Protein AF-A0A7S3S1F3-F1 (afdb_monomer_lite)

Secondary structure (DSSP, 8-state):
-HHHHHHHHTTT-S-----STTTTS-S-PPEEEEEE------TTS---HHHHHHHHHHHHHEEEEEEEEEEEETTS-HHHHHHT-TTEEEEEEEEE-SSEEEEEEEEPP--------------------------------

pLDDT: mean 81.57, std 24.01, range [31.75, 98.81]

Structure (mmCIF, N/CA/C/O backbone):
data_AF-A0A7S3S1F3-F1
#
_entry.id   AF-A0A7S3S1F3-F1
#
loop_
_atom_site.group_PDB
_atom_site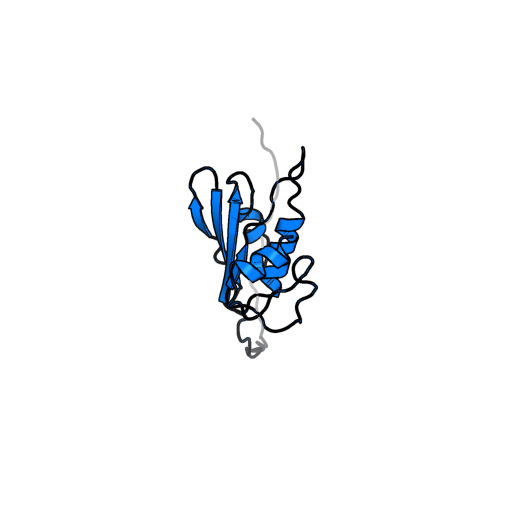.id
_atom_site.type_symbol
_atom_site.label_atom_id
_atom_site.label_alt_id
_atom_site.label_comp_id
_atom_site.label_asym_id
_atom_site.label_entity_id
_atom_site.label_seq_id
_atom_site.pdbx_PDB_ins_code
_atom_site.Cartn_x
_atom_site.Cartn_y
_atom_site.Cartn_z
_atom_site.occupancy
_atom_site.B_iso_or_equiv
_atom_site.auth_seq_id
_atom_site.auth_comp_id
_atom_site.auth_asym_id
_atom_site.auth_atom_id
_atom_site.pdbx_PDB_model_num
ATOM 1 N N . VAL A 1 1 ? 16.041 -12.765 -3.235 1.00 87.50 1 VAL A N 1
ATOM 2 C CA . VAL A 1 1 ? 15.161 -13.872 -2.776 1.00 87.50 1 VAL A CA 1
ATOM 3 C C . VAL A 1 1 ? 13.679 -13.598 -3.051 1.00 87.50 1 VAL A C 1
ATOM 5 O O . VAL A 1 1 ? 13.093 -14.361 -3.806 1.00 87.50 1 VAL A O 1
ATOM 8 N N . ALA A 1 2 ? 13.080 -12.507 -2.549 1.00 93.25 2 ALA A N 1
ATOM 9 C CA . ALA A 1 2 ? 11.635 -12.242 -2.694 1.00 93.25 2 ALA A CA 1
ATOM 10 C C . ALA A 1 2 ? 11.109 -12.238 -4.148 1.00 93.25 2 ALA A C 1
ATOM 12 O O . ALA A 1 2 ? 10.131 -12.915 -4.447 1.00 93.25 2 ALA A O 1
ATOM 13 N N . LEU A 1 3 ? 11.787 -11.550 -5.076 1.00 95.75 3 LEU A N 1
ATOM 14 C CA . LEU A 1 3 ? 11.371 -11.501 -6.488 1.00 95.75 3 LEU A CA 1
ATOM 15 C C . LEU A 1 3 ? 11.366 -12.881 -7.162 1.00 95.75 3 LEU A C 1
ATOM 17 O O . LEU A 1 3 ? 10.495 -13.182 -7.973 1.00 95.75 3 LEU A O 1
ATOM 21 N N . HIS A 1 4 ? 12.344 -13.720 -6.821 1.00 96.06 4 HIS A N 1
ATOM 22 C CA . HIS A 1 4 ? 12.448 -15.078 -7.351 1.00 96.06 4 HIS A CA 1
ATOM 23 C C . HIS A 1 4 ? 11.313 -15.967 -6.840 1.00 96.06 4 HIS A C 1
ATOM 25 O O . HIS A 1 4 ? 10.707 -16.695 -7.619 1.00 96.06 4 HIS A O 1
ATOM 31 N N . ALA A 1 5 ? 10.984 -15.860 -5.550 1.00 96.75 5 ALA A N 1
ATOM 32 C CA . ALA A 1 5 ? 9.846 -16.560 -4.964 1.00 96.75 5 ALA A CA 1
ATOM 33 C C . ALA A 1 5 ? 8.518 -16.109 -5.593 1.00 96.75 5 ALA A C 1
ATOM 35 O O . ALA A 1 5 ? 7.713 -16.952 -5.974 1.00 96.75 5 ALA A O 1
ATOM 36 N N . ALA A 1 6 ? 8.319 -14.800 -5.786 1.00 96.38 6 ALA A N 1
ATOM 37 C CA . ALA A 1 6 ? 7.121 -14.266 -6.435 1.00 96.38 6 ALA A CA 1
ATOM 38 C C . ALA A 1 6 ? 6.934 -14.829 -7.854 1.00 96.38 6 ALA A C 1
ATOM 40 O O . ALA A 1 6 ? 5.858 -15.328 -8.167 1.00 96.38 6 ALA A O 1
ATOM 41 N N . ARG A 1 7 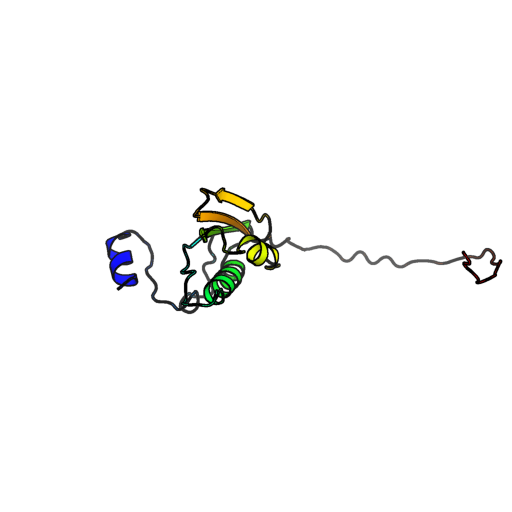? 8.007 -14.857 -8.662 1.00 96.69 7 ARG A N 1
ATOM 42 C CA . ARG A 1 7 ? 7.983 -15.433 -10.020 1.00 96.69 7 ARG A CA 1
ATOM 43 C C . ARG A 1 7 ? 7.552 -16.895 -10.053 1.00 96.69 7 ARG A C 1
ATOM 45 O O . ARG A 1 7 ? 6.926 -17.312 -11.017 1.00 9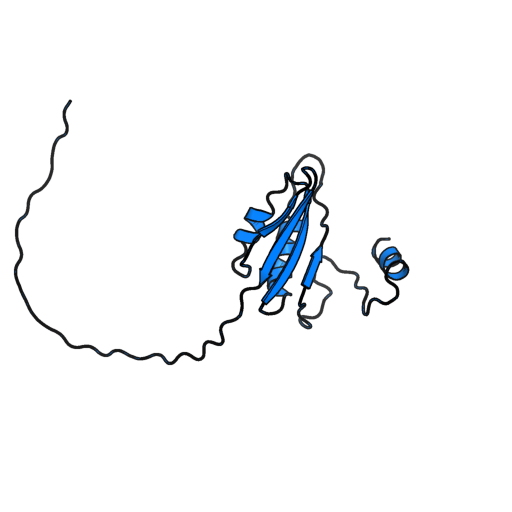6.69 7 ARG A O 1
ATOM 52 N N . ARG A 1 8 ? 7.901 -17.667 -9.022 1.00 97.12 8 ARG A N 1
ATOM 53 C CA . ARG A 1 8 ? 7.495 -19.073 -8.900 1.00 97.12 8 ARG A CA 1
ATOM 54 C C . ARG A 1 8 ? 6.058 -19.220 -8.404 1.00 97.12 8 ARG A C 1
ATOM 56 O O . ARG A 1 8 ? 5.323 -20.036 -8.939 1.00 97.12 8 ARG A O 1
ATOM 63 N N . ASN A 1 9 ? 5.663 -18.434 -7.405 1.00 97.50 9 ASN A N 1
ATOM 64 C CA . ASN A 1 9 ? 4.364 -18.574 -6.742 1.00 97.50 9 ASN A CA 1
ATOM 65 C C . ASN A 1 9 ? 3.210 -17.933 -7.527 1.00 97.50 9 ASN A C 1
ATOM 67 O O . ASN A 1 9 ? 2.057 -18.286 -7.306 1.00 97.50 9 ASN A O 1
ATOM 71 N N . VAL A 1 10 ? 3.507 -16.981 -8.417 1.00 95.88 10 VAL A N 1
ATOM 72 C CA . VAL A 1 10 ? 2.520 -16.263 -9.236 1.00 95.88 10 VAL A CA 1
ATOM 73 C C . VAL A 1 10 ? 2.992 -16.239 -10.692 1.00 95.88 10 VAL A C 1
ATOM 75 O O . VAL A 1 10 ? 3.264 -15.184 -11.266 1.00 95.88 10 VAL A O 1
ATOM 78 N N . ALA A 1 11 ? 3.134 -17.425 -11.285 1.00 94.19 11 ALA A N 1
ATOM 79 C CA . ALA A 1 11 ? 3.717 -17.595 -12.618 1.00 94.19 11 ALA A CA 1
ATOM 80 C C . ALA A 1 11 ? 2.987 -16.792 -13.715 1.00 94.19 11 ALA A C 1
ATOM 82 O O . ALA A 1 11 ? 3.637 -16.241 -14.602 1.00 94.19 11 ALA A O 1
ATOM 83 N N . ASP A 1 12 ? 1.665 -16.634 -13.600 1.00 97.06 12 ASP A N 1
ATOM 84 C CA . ASP A 1 12 ? 0.828 -15.935 -14.587 1.00 97.06 12 ASP A CA 1
ATOM 85 C C . ASP A 1 12 ? 0.799 -14.405 -14.419 1.00 97.06 12 ASP A C 1
ATOM 87 O O . ASP A 1 12 ? 0.060 -13.695 -15.113 1.00 97.06 12 ASP A O 1
ATOM 91 N N . ALA A 1 13 ? 1.580 -13.846 -13.488 1.00 96.19 13 ALA A N 1
ATOM 92 C CA . ALA A 1 13 ? 1.648 -12.399 -13.347 1.00 96.19 13 ALA A CA 1
ATOM 93 C C . ALA A 1 13 ? 2.266 -11.764 -14.600 1.00 96.19 13 ALA A C 1
ATOM 95 O O . ALA A 1 13 ? 3.380 -12.083 -15.012 1.00 96.19 13 ALA A O 1
ATOM 96 N N . ARG A 1 14 ? 1.573 -10.761 -15.152 1.00 95.31 14 ARG A N 1
ATOM 97 C CA . ARG A 1 14 ? 2.016 -10.025 -16.351 1.00 95.31 14 ARG A CA 1
ATOM 98 C C . ARG A 1 14 ? 3.400 -9.389 -16.210 1.00 95.31 14 ARG A C 1
ATOM 100 O O . ARG A 1 14 ? 4.065 -9.155 -17.212 1.00 95.31 14 ARG A O 1
ATOM 107 N N . ALA A 1 15 ? 3.797 -9.028 -14.990 1.00 94.44 15 ALA A N 1
ATOM 108 C CA . ALA A 1 15 ? 5.090 -8.419 -14.724 1.00 94.44 15 ALA A CA 1
ATOM 109 C C . ALA A 1 15 ? 5.552 -8.677 -13.288 1.00 94.44 15 ALA A C 1
ATOM 111 O O . ALA A 1 15 ? 4.772 -8.596 -12.341 1.00 94.44 15 ALA A O 1
ATOM 112 N N . HIS A 1 16 ? 6.860 -8.883 -13.147 1.00 95.75 16 HIS A N 1
ATOM 113 C CA . HIS A 1 16 ? 7.574 -8.954 -11.878 1.00 95.75 16 HIS A CA 1
ATOM 114 C C . HIS A 1 16 ? 8.691 -7.914 -11.890 1.00 95.75 16 HIS A C 1
ATOM 116 O O . HIS A 1 16 ? 9.608 -8.011 -12.708 1.00 95.75 16 HIS A O 1
ATOM 122 N N . VAL A 1 17 ? 8.627 -6.933 -10.991 1.00 95.38 17 VAL A N 1
ATOM 123 C CA . VAL A 1 17 ? 9.519 -5.766 -11.006 1.00 95.38 17 VAL A CA 1
ATOM 124 C C . VAL A 1 17 ? 10.347 -5.731 -9.725 1.00 95.38 17 VAL A C 1
ATOM 126 O O . VAL A 1 17 ? 9.791 -5.740 -8.629 1.00 95.38 17 VAL A O 1
ATOM 129 N N . LEU A 1 18 ? 11.675 -5.683 -9.862 1.00 96.94 18 LEU A N 1
ATOM 130 C CA . LEU A 1 18 ? 12.563 -5.306 -8.763 1.00 96.94 18 LEU A CA 1
ATOM 131 C C . LEU A 1 18 ? 12.491 -3.785 -8.600 1.00 96.94 18 LEU A C 1
ATOM 133 O O . LEU A 1 18 ? 12.776 -3.068 -9.556 1.00 96.94 18 LEU A O 1
ATOM 137 N N . SER A 1 19 ? 12.098 -3.292 -7.429 1.00 95.75 19 SER A N 1
ATOM 138 C CA . SER A 1 19 ? 11.957 -1.854 -7.181 1.00 95.75 19 SER A CA 1
ATOM 139 C C . SER A 1 19 ? 12.197 -1.526 -5.715 1.00 95.75 19 SER A C 1
ATOM 141 O O . SER A 1 19 ? 11.838 -2.320 -4.847 1.00 95.75 19 SER A O 1
ATOM 143 N N . ASP A 1 20 ? 12.692 -0.316 -5.452 1.00 94.62 20 ASP A N 1
ATOM 144 C CA . ASP A 1 20 ? 12.424 0.375 -4.193 1.00 94.62 20 ASP A CA 1
ATOM 145 C C . ASP A 1 20 ? 11.055 1.062 -4.313 1.00 94.62 20 ASP A C 1
ATOM 147 O O . ASP A 1 20 ? 10.822 1.868 -5.220 1.00 94.62 20 ASP A O 1
ATOM 151 N N . GLY A 1 21 ? 10.084 0.636 -3.505 1.00 93.25 21 GLY A N 1
ATOM 152 C CA . GLY A 1 21 ? 8.695 1.089 -3.589 1.00 93.25 21 GLY A CA 1
ATOM 153 C C . GLY A 1 21 ? 8.126 1.079 -5.018 1.00 93.25 21 GLY A C 1
ATOM 154 O O . GLY A 1 21 ? 7.866 0.026 -5.595 1.00 93.25 21 GLY A O 1
ATOM 155 N N . PHE A 1 22 ? 7.913 2.271 -5.586 1.00 95.50 22 PHE A N 1
ATOM 156 C CA . PHE A 1 22 ? 7.351 2.462 -6.933 1.00 95.50 22 PHE A CA 1
ATOM 157 C C . PHE A 1 22 ? 8.350 3.051 -7.948 1.00 95.50 22 PHE A C 1
ATOM 159 O O . PHE A 1 22 ? 7.918 3.459 -9.028 1.00 95.50 22 PHE A O 1
ATOM 166 N N . GLU A 1 23 ? 9.637 3.169 -7.611 1.00 95.44 23 GLU A N 1
ATOM 167 C CA . GLU A 1 23 ? 10.626 3.908 -8.412 1.00 95.44 23 GLU A CA 1
ATOM 168 C C . GLU A 1 23 ? 10.903 3.287 -9.782 1.00 95.44 23 GLU A C 1
ATOM 170 O O . GLU A 1 23 ? 10.947 4.006 -10.778 1.00 95.44 23 GLU A O 1
ATOM 175 N N . ALA A 1 24 ? 10.995 1.958 -9.865 1.00 95.62 24 ALA A N 1
ATOM 176 C CA . ALA A 1 24 ? 11.257 1.264 -11.126 1.00 95.62 24 ALA A CA 1
ATOM 177 C C . ALA A 1 24 ? 10.020 1.183 -12.044 1.00 95.62 24 ALA A C 1
ATOM 179 O O . ALA A 1 24 ? 10.100 0.664 -13.158 1.00 95.62 24 ALA A O 1
ATOM 180 N N . LEU A 1 25 ? 8.853 1.665 -11.596 1.00 94.44 25 LEU A N 1
ATOM 181 C CA . LEU A 1 25 ? 7.623 1.599 -12.379 1.00 94.44 25 LEU A CA 1
ATOM 182 C C . LEU A 1 25 ? 7.459 2.837 -13.276 1.00 94.44 25 LEU A C 1
ATOM 184 O O . LEU A 1 25 ? 7.401 3.962 -12.764 1.00 94.44 25 LEU A O 1
ATOM 188 N N . PRO A 1 26 ? 7.210 2.667 -14.590 1.00 92.69 26 PRO A N 1
ATOM 189 C CA . PRO A 1 26 ? 6.923 3.790 -15.485 1.00 92.69 26 PRO A CA 1
ATOM 190 C C . PRO A 1 26 ? 5.707 4.581 -14.990 1.00 92.69 26 PRO A C 1
ATOM 192 O O . PRO A 1 26 ? 4.826 4.019 -14.340 1.00 92.69 26 PRO A O 1
ATOM 195 N N . ARG A 1 27 ? 5.607 5.890 -15.281 1.00 88.38 27 ARG A N 1
ATOM 196 C CA . ARG A 1 27 ? 4.524 6.761 -14.747 1.00 88.38 27 ARG A CA 1
ATOM 197 C C . ARG A 1 27 ? 3.109 6.257 -15.065 1.00 88.38 27 ARG A C 1
ATOM 199 O O . ARG A 1 27 ? 2.173 6.561 -14.324 1.00 88.38 27 ARG A O 1
ATOM 206 N N . ARG A 1 28 ? 2.953 5.512 -16.159 1.00 90.50 28 ARG A N 1
ATOM 207 C CA . ARG A 1 28 ? 1.754 4.745 -16.510 1.0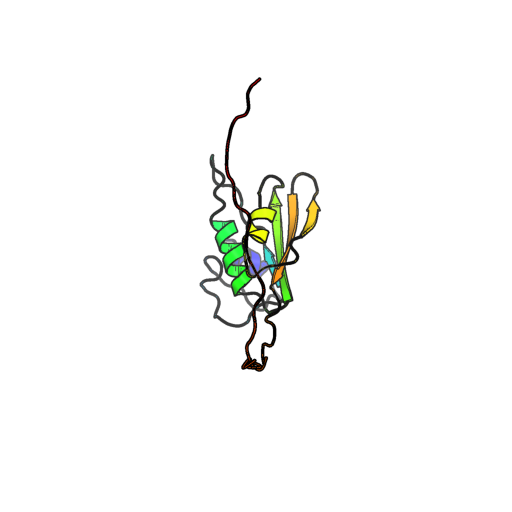0 90.50 28 ARG A CA 1
ATOM 208 C C . ARG A 1 28 ? 2.133 3.274 -16.734 1.00 90.50 28 ARG A C 1
ATOM 210 O O . ARG A 1 28 ? 3.263 3.033 -17.140 1.00 90.50 28 ARG A O 1
ATOM 217 N N . PRO A 1 29 ? 1.210 2.323 -16.501 1.00 87.62 29 PRO A N 1
ATOM 218 C CA . PRO A 1 29 ? -0.188 2.526 -16.114 1.00 87.62 29 PRO A CA 1
ATOM 219 C C . PRO A 1 29 ? -0.365 2.958 -14.650 1.00 87.62 29 PRO A C 1
ATOM 221 O O . PRO A 1 29 ? 0.525 2.825 -13.807 1.00 87.62 29 PRO A O 1
ATOM 224 N N . ARG A 1 30 ? -1.545 3.516 -14.372 1.00 94.94 30 ARG A N 1
ATOM 225 C CA . ARG A 1 30 ? -2.076 3.665 -13.013 1.00 94.94 30 ARG A CA 1
ATOM 226 C C . ARG A 1 30 ? -2.944 2.454 -12.695 1.00 94.94 30 ARG A C 1
ATOM 228 O O . ARG A 1 30 ? -3.548 1.887 -13.606 1.00 94.94 30 ARG A O 1
ATOM 235 N N . PHE A 1 31 ? -3.040 2.103 -11.423 1.00 97.62 31 PHE A N 1
ATOM 236 C CA . PHE A 1 31 ? -3.694 0.875 -10.980 1.00 97.62 31 PHE A CA 1
ATOM 237 C C . PHE A 1 31 ? -5.118 1.138 -10.486 1.00 97.62 31 PHE A C 1
ATOM 239 O O . PHE A 1 31 ? -5.398 2.210 -9.946 1.00 97.62 31 PHE A O 1
ATOM 246 N N . ASN A 1 32 ? -6.012 0.169 -10.686 1.00 98.31 32 ASN A N 1
ATOM 247 C CA . ASN A 1 32 ? -7.331 0.177 -10.046 1.00 98.31 32 ASN A CA 1
ATOM 248 C C . ASN A 1 32 ? -7.190 -0.146 -8.559 1.00 98.31 32 ASN A C 1
ATOM 250 O O . ASN A 1 32 ? -7.790 0.534 -7.737 1.00 98.31 32 ASN A O 1
ATOM 254 N N . TRP A 1 33 ? -6.336 -1.119 -8.231 1.00 98.56 33 TRP A N 1
ATOM 255 C CA . TRP A 1 33 ? -6.072 -1.550 -6.866 1.00 98.56 33 TRP A CA 1
ATOM 256 C C . TRP A 1 33 ? -4.577 -1.620 -6.590 1.00 98.56 33 TRP A C 1
ATOM 258 O O . TRP A 1 33 ? -3.788 -1.976 -7.468 1.00 98.56 33 TRP A O 1
ATOM 268 N N . ILE A 1 34 ? -4.196 -1.283 -5.364 1.00 98.56 34 ILE A N 1
ATOM 269 C CA . ILE A 1 34 ? -2.866 -1.537 -4.813 1.00 98.56 34 ILE A CA 1
ATOM 270 C C . ILE A 1 34 ? -3.076 -2.280 -3.501 1.00 98.56 34 ILE A C 1
ATOM 272 O O . ILE A 1 34 ? -3.824 -1.809 -2.651 1.00 98.56 34 ILE A O 1
ATOM 276 N N . VAL A 1 35 ? -2.417 -3.424 -3.342 1.00 98.50 35 VAL A N 1
ATOM 277 C CA . VAL A 1 35 ? -2.510 -4.271 -2.147 1.00 98.50 35 VAL A CA 1
ATOM 278 C C . VAL A 1 35 ? -1.115 -4.420 -1.552 1.00 98.50 35 VAL A C 1
ATOM 280 O O . VAL A 1 35 ? -0.149 -4.591 -2.299 1.00 98.50 35 VAL A O 1
ATOM 283 N N . SER A 1 36 ? -0.977 -4.330 -0.230 1.00 98.00 36 SER A N 1
ATOM 284 C CA . SER A 1 36 ? 0.319 -4.500 0.429 1.00 98.00 36 SER A CA 1
ATOM 285 C C . SER A 1 36 ? 0.207 -5.075 1.841 1.00 98.00 36 SER A C 1
ATOM 287 O O . SER A 1 36 ? -0.723 -4.766 2.580 1.00 98.00 36 SER A O 1
ATOM 289 N N . ASN A 1 37 ? 1.207 -5.869 2.218 1.00 96.81 37 ASN A N 1
ATOM 290 C CA . ASN A 1 37 ? 1.494 -6.277 3.591 1.00 96.81 37 ASN A CA 1
ATOM 291 C C . ASN A 1 37 ? 2.914 -5.780 3.933 1.00 96.81 37 ASN A C 1
ATOM 293 O O . ASN A 1 37 ? 3.882 -6.521 3.739 1.00 96.81 37 ASN A O 1
ATOM 297 N N . PRO A 1 38 ? 3.076 -4.486 4.263 1.00 93.31 38 PRO A N 1
ATOM 298 C CA . PRO A 1 38 ? 4.387 -3.877 4.436 1.00 93.31 38 PRO A CA 1
ATOM 299 C C . PRO A 1 38 ? 5.064 -4.363 5.726 1.00 93.31 38 PRO A C 1
ATOM 301 O O . PRO A 1 38 ? 4.382 -4.615 6.718 1.00 93.31 38 PRO A O 1
ATOM 304 N N . PRO A 1 39 ? 6.406 -4.435 5.766 1.00 89.06 39 PRO A N 1
ATOM 305 C CA . PRO A 1 39 ? 7.114 -4.670 7.017 1.00 89.06 39 PRO A CA 1
ATOM 306 C C . PRO A 1 39 ? 6.872 -3.491 7.970 1.00 89.06 39 PRO A C 1
ATOM 308 O O . PRO A 1 39 ? 7.004 -2.330 7.578 1.00 89.06 39 PRO A O 1
ATOM 311 N N . VAL A 1 40 ? 6.515 -3.789 9.221 1.00 78.56 40 VAL A N 1
ATOM 312 C CA . VAL A 1 40 ? 6.187 -2.780 10.251 1.00 78.56 40 VAL A CA 1
ATOM 313 C C . VAL A 1 40 ? 7.063 -2.874 11.506 1.00 78.56 40 VAL A C 1
ATOM 315 O O . VAL A 1 40 ? 6.835 -2.149 12.473 1.00 78.56 40 VAL A O 1
ATOM 318 N N . HIS A 1 41 ? 8.097 -3.717 11.478 1.00 68.50 41 HIS A N 1
ATOM 319 C CA . HIS A 1 41 ? 9.071 -3.854 12.556 1.00 68.50 41 HIS A CA 1
ATOM 320 C C . HIS A 1 41 ? 10.462 -3.398 12.096 1.00 68.50 41 HIS A C 1
ATOM 322 O O . HIS A 1 41 ? 10.981 -3.868 11.090 1.00 68.50 41 HIS A O 1
ATOM 328 N N . ASN A 1 42 ? 11.097 -2.525 12.869 1.00 53.59 42 ASN A N 1
ATOM 329 C CA . ASN A 1 42 ? 12.545 -2.332 12.899 1.00 53.59 42 ASN A CA 1
ATOM 330 C C . ASN A 1 42 ? 12.886 -2.160 14.382 1.00 53.59 42 ASN A C 1
ATOM 332 O O . ASN A 1 42 ? 12.195 -1.419 15.073 1.00 53.59 42 ASN A O 1
ATOM 336 N N . GLY A 1 43 ? 13.852 -2.923 14.897 1.00 49.78 43 GLY A N 1
ATOM 337 C CA . GLY A 1 43 ? 14.094 -3.076 16.336 1.00 49.78 43 GLY A CA 1
ATOM 338 C C . GLY A 1 43 ? 14.048 -1.765 17.135 1.00 49.78 43 GLY A C 1
ATOM 339 O O . GLY A 1 43 ? 14.590 -0.745 16.719 1.00 49.78 43 GLY A O 1
ATOM 340 N N . LEU A 1 44 ? 13.395 -1.833 18.299 1.00 50.12 44 LEU A N 1
ATOM 341 C CA . LEU A 1 44 ? 13.321 -0.827 19.370 1.00 50.12 44 LEU A CA 1
ATOM 342 C C . LEU A 1 44 ? 12.546 0.478 19.090 1.00 50.12 44 LEU A C 1
ATOM 344 O O . LEU A 1 44 ? 12.124 1.113 20.052 1.00 50.12 44 LEU A O 1
ATOM 348 N N . GLN A 1 45 ? 12.287 0.872 17.839 1.00 55.03 45 GLN A N 1
ATOM 349 C CA . GLN A 1 45 ? 11.525 2.090 17.512 1.00 55.03 45 GLN A CA 1
ATOM 350 C C . GLN A 1 45 ? 10.599 1.853 16.314 1.00 55.03 45 GLN A C 1
ATOM 352 O O . GLN A 1 45 ? 11.005 1.304 15.291 1.00 55.03 45 GLN A O 1
ATOM 357 N N . ALA A 1 46 ? 9.352 2.311 16.412 1.00 62.06 46 ALA A N 1
ATOM 358 C CA . ALA A 1 46 ? 8.372 2.193 15.339 1.00 62.06 46 ALA A CA 1
ATOM 359 C C . ALA A 1 46 ? 8.744 3.079 14.128 1.00 62.06 46 ALA A C 1
ATOM 361 O O . ALA A 1 46 ? 8.318 4.230 14.009 1.00 62.06 46 ALA A O 1
ATOM 362 N N . ASP A 1 47 ? 9.548 2.552 13.202 1.00 75.50 47 ASP A N 1
ATOM 363 C CA . ASP A 1 47 ? 9.879 3.241 11.957 1.00 75.50 47 ASP A CA 1
ATOM 364 C C . ASP A 1 47 ? 8.817 3.002 10.876 1.00 75.50 47 ASP A C 1
ATOM 366 O O . ASP A 1 47 ? 8.899 2.089 10.056 1.00 75.50 47 ASP A O 1
ATOM 370 N N . PHE A 1 48 ? 7.827 3.892 10.827 1.00 88.25 48 PHE A N 1
ATOM 371 C CA . PHE A 1 48 ? 6.788 3.867 9.798 1.00 88.25 48 PHE A CA 1
ATOM 372 C C . PHE A 1 48 ? 7.170 4.595 8.494 1.00 88.25 48 PHE A C 1
ATOM 374 O O . PHE A 1 48 ? 6.286 4.938 7.704 1.00 88.25 48 PHE A O 1
ATOM 381 N N . ARG A 1 49 ? 8.459 4.875 8.229 1.00 89.44 49 ARG A N 1
ATOM 382 C CA . ARG A 1 49 ? 8.890 5.546 6.983 1.00 89.44 49 ARG A CA 1
ATOM 383 C C . ARG A 1 49 ? 8.460 4.776 5.736 1.00 89.44 49 ARG A C 1
ATOM 385 O O . ARG A 1 49 ? 7.871 5.383 4.842 1.00 89.44 49 ARG A O 1
ATOM 392 N N . VAL A 1 50 ? 8.682 3.462 5.702 1.00 91.31 50 VAL A N 1
ATOM 393 C CA . VAL A 1 50 ? 8.293 2.602 4.567 1.00 91.31 50 VAL A CA 1
ATOM 394 C C . VAL A 1 50 ? 6.782 2.665 4.334 1.00 91.31 50 VAL A C 1
ATOM 396 O O . VAL A 1 50 ? 6.335 2.879 3.207 1.00 91.31 50 VAL A O 1
ATOM 399 N N . LEU A 1 51 ? 5.992 2.583 5.407 1.00 94.19 51 LEU A N 1
ATOM 400 C CA . LEU A 1 51 ? 4.534 2.665 5.343 1.00 94.19 51 LEU A CA 1
ATOM 401 C C . LEU A 1 51 ? 4.054 4.026 4.810 1.00 94.19 51 LEU A C 1
ATOM 403 O O . LEU A 1 51 ? 3.223 4.084 3.903 1.00 94.19 51 LEU A O 1
ATOM 407 N N . ARG A 1 52 ? 4.630 5.134 5.296 1.00 94.62 52 ARG A N 1
ATOM 408 C CA . ARG A 1 52 ? 4.315 6.486 4.801 1.00 94.62 52 ARG A CA 1
ATOM 409 C C . ARG A 1 52 ? 4.671 6.658 3.323 1.00 94.62 52 ARG A C 1
ATOM 411 O O . ARG A 1 52 ? 3.894 7.248 2.565 1.00 94.62 52 ARG A O 1
ATOM 418 N N . LEU A 1 53 ? 5.825 6.145 2.893 1.00 95.56 53 LEU A N 1
ATOM 419 C CA . LEU A 1 53 ? 6.245 6.181 1.489 1.00 95.56 53 LEU A CA 1
ATOM 420 C C . LEU A 1 53 ? 5.304 5.360 0.601 1.00 95.56 53 LEU A C 1
ATOM 422 O O . LEU A 1 53 ? 4.910 5.844 -0.466 1.00 95.56 53 LEU A O 1
ATOM 426 N N . LEU A 1 54 ? 4.880 4.182 1.065 1.00 97.00 54 LEU A N 1
ATOM 427 C CA . LEU A 1 54 ? 3.891 3.342 0.395 1.00 97.00 54 LEU A CA 1
ATOM 428 C C . LEU A 1 54 ? 2.559 4.081 0.214 1.00 97.00 54 LEU A C 1
ATOM 430 O O . LEU A 1 54 ? 2.094 4.193 -0.919 1.00 97.00 54 LEU A O 1
ATOM 434 N N . VAL A 1 55 ? 1.981 4.651 1.279 1.00 97.88 55 VAL A N 1
ATOM 435 C CA . VAL A 1 55 ? 0.706 5.399 1.215 1.00 97.88 55 VAL A CA 1
ATOM 436 C C . VAL A 1 55 ? 0.811 6.580 0.243 1.00 97.88 55 VAL A C 1
ATOM 438 O O . VAL A 1 55 ? -0.031 6.758 -0.645 1.00 97.88 55 VAL A O 1
ATOM 441 N N . ARG A 1 56 ? 1.890 7.369 0.338 1.00 97.44 56 ARG A N 1
ATOM 442 C CA . ARG A 1 56 ? 2.129 8.516 -0.554 1.00 97.44 56 ARG A CA 1
ATOM 443 C C . ARG A 1 56 ? 2.315 8.081 -2.010 1.00 97.44 56 ARG A C 1
ATOM 445 O O . ARG A 1 56 ? 1.869 8.778 -2.926 1.00 97.44 56 ARG A O 1
ATOM 452 N N . GLY A 1 57 ? 3.001 6.964 -2.236 1.00 97.50 57 GLY A N 1
ATOM 453 C CA . GLY A 1 57 ? 3.190 6.353 -3.548 1.00 97.50 57 GLY A CA 1
ATOM 454 C C . GLY A 1 57 ? 1.871 5.857 -4.132 1.00 97.50 57 GLY A C 1
ATOM 455 O O . GLY A 1 57 ? 1.502 6.264 -5.234 1.00 97.50 57 GLY A O 1
ATOM 456 N N . ALA A 1 58 ? 1.102 5.089 -3.364 1.00 98.06 58 ALA A N 1
ATOM 457 C CA . ALA A 1 58 ? -0.197 4.560 -3.761 1.00 98.06 58 ALA A CA 1
ATOM 458 C C . ALA A 1 58 ? -1.166 5.676 -4.176 1.00 98.06 58 ALA A C 1
ATOM 460 O O . ALA A 1 58 ? -1.712 5.645 -5.281 1.00 98.06 58 ALA A O 1
ATOM 461 N N . ALA A 1 59 ? -1.261 6.755 -3.392 1.00 97.62 59 ALA A N 1
ATOM 462 C CA . ALA A 1 59 ? -2.073 7.924 -3.731 1.00 97.62 59 ALA A CA 1
ATOM 463 C C . ALA A 1 59 ? -1.671 8.600 -5.063 1.00 97.62 59 ALA A C 1
ATOM 465 O O . ALA A 1 59 ? -2.485 9.294 -5.688 1.00 97.62 59 ALA A O 1
ATOM 466 N N . ARG A 1 60 ? -0.421 8.426 -5.523 1.00 96.31 60 ARG A N 1
ATOM 467 C CA . ARG A 1 60 ? 0.050 8.870 -6.849 1.00 96.31 60 ARG A CA 1
ATOM 468 C C . ARG A 1 60 ? -0.131 7.824 -7.942 1.00 96.31 60 ARG A C 1
ATOM 470 O O . ARG A 1 60 ? -0.145 8.225 -9.102 1.00 96.31 60 ARG A O 1
ATOM 477 N N . ARG A 1 61 ? -0.219 6.536 -7.618 1.00 97.50 61 ARG A N 1
ATOM 478 C CA . ARG A 1 61 ? -0.233 5.427 -8.586 1.00 97.50 61 ARG A CA 1
ATOM 479 C C . ARG A 1 61 ? -1.627 4.867 -8.852 1.00 97.50 61 ARG A C 1
ATOM 481 O O . ARG A 1 61 ? -1.825 4.278 -9.911 1.00 97.50 61 ARG A O 1
ATOM 488 N N . LEU A 1 62 ? -2.591 5.112 -7.968 1.00 98.19 62 LEU A N 1
ATOM 489 C CA . LEU A 1 62 ? -3.994 4.778 -8.199 1.00 98.19 62 LEU A CA 1
ATOM 490 C C . LEU A 1 62 ? -4.622 5.652 -9.294 1.00 98.19 62 LEU A C 1
ATOM 492 O O . LEU A 1 62 ? -4.266 6.827 -9.488 1.00 98.19 62 LEU A O 1
ATOM 496 N N . ARG A 1 63 ? -5.564 5.054 -10.025 1.00 97.50 63 ARG A N 1
ATOM 497 C CA . ARG A 1 63 ? -6.533 5.752 -10.878 1.00 97.50 63 ARG A CA 1
ATOM 498 C C . ARG A 1 63 ? -7.556 6.479 -10.008 1.00 97.50 63 ARG A C 1
ATOM 500 O O . ARG A 1 63 ? -7.737 6.137 -8.848 1.00 97.50 63 ARG A O 1
ATOM 507 N N . SER A 1 64 ? -8.220 7.478 -10.583 1.00 96.69 64 SER A N 1
ATOM 508 C CA . SER A 1 64 ? -9.407 8.110 -9.989 1.00 96.69 64 SER A CA 1
ATOM 509 C C . SER A 1 64 ? -10.413 7.030 -9.570 1.00 96.69 64 SER A C 1
ATOM 511 O O . SER A 1 64 ? -10.745 6.193 -10.405 1.00 96.69 64 SER A O 1
ATOM 513 N N . GLY A 1 65 ? -10.837 7.013 -8.304 1.00 97.38 65 GLY A N 1
ATOM 514 C CA . GLY A 1 65 ? -11.735 5.991 -7.753 1.00 97.38 65 GLY A CA 1
ATOM 515 C C . GLY A 1 65 ? -11.094 4.633 -7.431 1.00 97.38 65 GLY A C 1
ATOM 516 O O . GLY A 1 65 ? -11.786 3.766 -6.915 1.00 97.38 65 GLY A O 1
ATOM 517 N N . GLY A 1 66 ? -9.801 4.428 -7.713 1.00 98.31 66 GLY A N 1
ATOM 518 C CA . GLY A 1 66 ? -9.091 3.196 -7.350 1.00 98.31 66 GLY A CA 1
ATOM 519 C C . GLY A 1 66 ? -8.848 3.075 -5.843 1.00 98.31 66 GLY A C 1
ATOM 520 O O . GLY A 1 66 ? -8.878 4.078 -5.139 1.00 98.31 66 GLY A O 1
ATOM 521 N N . GLU A 1 67 ? -8.556 1.877 -5.346 1.00 98.56 67 GLU A N 1
ATOM 522 C CA . GLU A 1 67 ? -8.466 1.594 -3.905 1.00 98.56 67 GLU A CA 1
ATOM 523 C C . GLU A 1 67 ? -7.099 1.049 -3.475 1.00 98.56 67 GLU A C 1
ATOM 525 O O . GLU A 1 67 ? -6.425 0.310 -4.195 1.00 98.56 67 GLU A O 1
ATOM 530 N N . LEU A 1 68 ? -6.683 1.452 -2.279 1.00 98.81 68 LEU A N 1
ATOM 531 C CA . LEU A 1 68 ? -5.526 0.933 -1.565 1.00 98.81 68 LEU A CA 1
ATOM 532 C C . LEU A 1 68 ? -6.012 -0.008 -0.467 1.00 98.81 68 LEU A C 1
ATOM 534 O O . LEU A 1 68 ? -6.839 0.407 0.337 1.00 98.81 68 LEU A O 1
ATOM 538 N N . PHE A 1 69 ? -5.440 -1.207 -0.398 1.00 98.81 69 PHE A N 1
ATOM 539 C CA . PHE A 1 69 ? -5.658 -2.176 0.671 1.00 98.81 69 PHE A CA 1
ATOM 540 C C . PHE A 1 69 ? -4.338 -2.471 1.369 1.00 98.81 69 PHE A C 1
ATOM 542 O O . PHE A 1 69 ? -3.348 -2.819 0.716 1.00 98.81 69 PHE A O 1
ATOM 549 N N . ILE A 1 70 ? -4.303 -2.325 2.688 1.00 98.50 70 ILE A N 1
ATOM 550 C CA . ILE A 1 70 ? -3.106 -2.600 3.476 1.00 98.50 70 ILE A CA 1
ATOM 551 C C . ILE A 1 70 ? -3.497 -3.379 4.726 1.00 98.50 70 ILE A C 1
ATOM 553 O O . ILE A 1 70 ? -4.402 -2.974 5.450 1.00 98.50 70 ILE A O 1
ATOM 557 N N . VAL A 1 71 ? -2.776 -4.465 4.990 1.00 98.12 71 VAL A N 1
ATOM 558 C CA . VAL A 1 71 ? -2.825 -5.171 6.273 1.00 98.12 71 VAL A CA 1
ATOM 559 C C . VAL A 1 71 ? -1.617 -4.779 7.121 1.00 98.12 71 VAL A C 1
ATOM 561 O O . VAL A 1 71 ? -0.498 -4.714 6.614 1.00 98.12 71 VAL A O 1
ATOM 564 N N . VAL A 1 72 ? -1.842 -4.487 8.400 1.00 96.44 72 VAL A N 1
ATOM 565 C CA . VAL A 1 72 ? -0.799 -4.181 9.393 1.00 96.44 72 VAL A CA 1
ATOM 566 C C . VAL A 1 72 ? -1.190 -4.748 10.752 1.00 96.44 72 VAL A C 1
ATOM 568 O O . VAL A 1 72 ? -2.350 -5.081 10.977 1.00 96.44 72 VAL A O 1
ATOM 571 N N . GLN A 1 73 ? -0.233 -4.830 11.678 1.00 94.81 73 GLN A N 1
ATOM 572 C CA . GLN A 1 73 ? -0.542 -5.124 13.078 1.00 94.81 73 GLN A CA 1
ATOM 573 C C . GLN A 1 73 ? -1.439 -4.027 13.675 1.00 94.81 73 GLN A C 1
ATOM 575 O O . GLN A 1 73 ? -1.252 -2.852 13.360 1.00 94.81 73 GLN A O 1
ATOM 580 N N . THR A 1 74 ? -2.384 -4.384 14.549 1.00 94.00 74 THR A N 1
ATOM 581 C CA . THR A 1 74 ? -3.426 -3.458 15.049 1.00 94.00 74 THR A CA 1
ATOM 582 C C . THR A 1 74 ? -2.867 -2.235 15.794 1.00 94.00 74 THR A C 1
ATOM 584 O O . THR A 1 74 ? -3.476 -1.170 15.766 1.00 94.00 74 THR A O 1
ATOM 587 N N . TYR A 1 75 ? -1.668 -2.320 16.388 1.00 91.50 75 TYR A N 1
ATOM 588 C CA . TYR A 1 75 ? -1.022 -1.164 17.036 1.00 91.50 75 TYR A CA 1
ATOM 589 C C . TYR A 1 75 ? -0.542 -0.085 16.048 1.00 91.50 75 TYR A C 1
ATOM 591 O O . TYR A 1 75 ? -0.220 1.032 16.456 1.00 91.50 75 TYR A O 1
ATOM 599 N N . VAL A 1 76 ? -0.411 -0.413 14.758 1.00 93.50 76 VAL A N 1
ATOM 600 C CA . VAL A 1 76 ? 0.097 0.514 13.747 1.00 93.50 76 VAL A CA 1
ATOM 601 C C . VAL A 1 76 ? -0.990 1.552 13.447 1.00 93.50 76 VAL A C 1
ATOM 603 O O . VAL A 1 76 ? -2.077 1.174 13.010 1.00 93.50 76 VAL A O 1
ATOM 606 N N . PRO A 1 77 ? -0.719 2.865 13.588 1.00 93.69 77 PRO A N 1
ATOM 607 C CA . PRO A 1 77 ? -1.722 3.917 13.406 1.00 93.69 77 PRO A CA 1
ATOM 608 C C . PRO A 1 77 ? -1.972 4.224 11.917 1.00 93.69 77 PRO A C 1
ATOM 610 O O . PRO A 1 77 ? -1.913 5.371 11.470 1.00 93.69 77 PRO A O 1
ATOM 613 N N . LEU A 1 78 ? -2.224 3.189 11.111 1.00 96.00 78 LEU A N 1
ATOM 614 C CA . LEU A 1 78 ? -2.395 3.297 9.665 1.00 96.00 78 LEU A CA 1
ATOM 615 C C . LEU A 1 78 ? -3.623 4.134 9.290 1.00 96.00 78 LEU A C 1
ATOM 617 O O . LEU A 1 78 ? -3.542 4.918 8.347 1.00 96.00 78 LEU A O 1
ATOM 621 N N . GLY A 1 79 ? -4.723 4.028 10.041 1.00 97.00 79 GLY A N 1
ATOM 622 C CA . GLY A 1 79 ? -5.924 4.836 9.809 1.00 97.00 79 GLY A CA 1
ATOM 623 C C . GLY A 1 79 ? -5.629 6.339 9.781 1.00 97.00 79 GLY A C 1
ATOM 624 O O . GLY A 1 79 ? -6.028 7.023 8.840 1.00 97.00 79 GLY A O 1
ATOM 625 N N . ALA A 1 80 ? -4.836 6.834 10.739 1.00 96.56 80 ALA A N 1
ATOM 626 C CA . ALA A 1 80 ? -4.401 8.231 10.774 1.00 96.56 80 ALA A CA 1
ATOM 627 C C . ALA A 1 80 ? -3.523 8.587 9.561 1.00 96.56 80 ALA A C 1
ATOM 629 O O . ALA A 1 80 ? -3.769 9.583 8.889 1.00 96.56 80 ALA A O 1
ATOM 630 N N . MET A 1 81 ? -2.561 7.729 9.197 1.00 96.56 81 MET A N 1
ATOM 631 C CA . MET A 1 81 ? -1.707 7.961 8.020 1.00 96.56 81 MET A CA 1
ATOM 632 C C . MET A 1 81 ? -2.491 7.995 6.699 1.00 96.56 81 MET A C 1
ATOM 634 O O . MET A 1 81 ? -2.104 8.705 5.768 1.00 96.56 81 MET A O 1
ATOM 638 N N . LEU A 1 82 ? -3.557 7.197 6.589 1.00 98.31 82 LEU A N 1
ATOM 639 C CA . LEU A 1 82 ? -4.452 7.192 5.433 1.00 98.31 82 LEU A CA 1
ATOM 640 C C . LEU A 1 82 ? -5.326 8.451 5.406 1.00 98.31 82 LEU A C 1
ATOM 642 O O . LEU A 1 82 ? -5.463 9.053 4.341 1.00 98.31 82 LEU A O 1
ATOM 646 N N . ALA A 1 83 ? -5.869 8.865 6.555 1.00 97.56 83 ALA A N 1
ATOM 647 C CA . ALA A 1 83 ? -6.675 10.079 6.688 1.00 97.56 83 ALA A CA 1
ATOM 648 C C . ALA A 1 83 ? -5.869 11.357 6.385 1.00 97.56 83 ALA A C 1
ATOM 650 O O . ALA A 1 83 ? -6.366 12.251 5.702 1.00 97.56 83 ALA A O 1
ATOM 651 N N . ASP A 1 84 ? -4.597 11.397 6.789 1.00 97.19 84 ASP A N 1
ATOM 652 C CA . ASP A 1 84 ? -3.678 12.513 6.531 1.00 97.19 84 ASP A CA 1
ATOM 653 C C . ASP A 1 84 ? -3.241 12.621 5.061 1.00 97.19 84 ASP A C 1
ATOM 655 O O . ASP A 1 84 ? -2.607 13.601 4.663 1.00 97.19 84 ASP A O 1
ATOM 659 N N . GLN A 1 85 ? -3.545 11.628 4.216 1.00 97.81 85 GLN A N 1
ATOM 660 C CA . GLN A 1 85 ? -3.200 11.659 2.799 1.00 97.81 85 GLN A CA 1
ATOM 661 C C . GLN A 1 85 ? -4.301 12.371 1.984 1.00 97.81 85 GLN A C 1
ATOM 663 O O . GLN A 1 85 ? -5.296 11.739 1.635 1.00 97.81 85 GLN A O 1
ATOM 668 N N . PRO A 1 86 ? -4.114 13.626 1.509 1.00 97.12 86 PRO A N 1
ATOM 669 C CA . PRO A 1 86 ? -5.217 14.451 0.974 1.00 97.12 86 PRO A CA 1
ATOM 670 C C . PRO A 1 86 ? -5.891 13.886 -0.282 1.00 97.12 86 PRO A C 1
ATOM 672 O O . PRO A 1 86 ? -7.003 14.249 -0.665 1.00 97.12 86 PRO A O 1
ATOM 675 N N . LYS A 1 87 ? -5.162 13.014 -0.976 1.00 97.81 87 LYS A N 1
ATOM 676 C CA . LYS A 1 87 ? -5.566 12.362 -2.218 1.00 97.81 87 LYS A CA 1
ATOM 677 C C . LYS A 1 87 ? -6.398 11.103 -1.998 1.00 97.81 87 LYS A C 1
ATOM 679 O O . LYS A 1 87 ? -6.879 10.564 -2.995 1.00 97.81 87 LYS A O 1
ATOM 684 N N . LEU A 1 88 ? -6.508 10.632 -0.764 1.00 98.19 88 LEU A N 1
ATOM 685 C CA . LEU A 1 88 ? -7.340 9.506 -0.383 1.00 98.19 88 LEU A CA 1
ATOM 686 C C . LEU A 1 88 ? -8.591 10.017 0.351 1.00 98.19 88 LEU A C 1
ATOM 688 O O . LEU A 1 88 ? -8.621 11.129 0.876 1.00 98.19 88 LEU A O 1
ATOM 692 N N . GLU A 1 89 ? -9.647 9.225 0.297 1.00 98.06 89 GLU A N 1
ATOM 693 C CA . GLU A 1 89 ? -10.932 9.410 0.967 1.00 98.06 89 GLU A CA 1
ATOM 694 C C . GLU A 1 89 ? -11.494 8.035 1.333 1.00 98.06 89 GLU A C 1
ATOM 696 O O . GLU A 1 89 ? -10.899 7.020 0.966 1.00 98.06 89 GLU A O 1
ATOM 701 N N . ASP A 1 90 ? -12.637 8.001 2.023 1.00 98.00 90 ASP A N 1
ATOM 702 C CA . ASP A 1 90 ? -13.331 6.746 2.346 1.00 98.00 90 ASP A CA 1
ATOM 703 C C . ASP A 1 90 ? -12.398 5.731 3.045 1.00 98.00 90 ASP A C 1
ATOM 705 O O . ASP A 1 90 ? -12.254 4.574 2.646 1.00 98.00 90 ASP A O 1
ATOM 709 N N . VAL A 1 91 ? -11.672 6.230 4.054 1.00 98.62 91 VAL A N 1
ATOM 710 C CA . VAL A 1 91 ? -10.749 5.439 4.873 1.00 98.62 91 VAL A CA 1
ATOM 711 C C . VAL A 1 91 ? -11.569 4.599 5.843 1.00 98.62 91 VAL A C 1
ATOM 713 O O . VAL A 1 91 ? -12.305 5.148 6.660 1.00 98.62 91 VAL A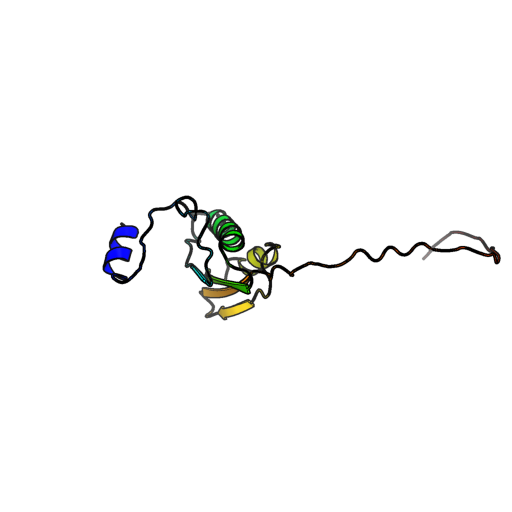 O 1
ATOM 716 N N . ARG A 1 92 ? -11.431 3.275 5.763 1.00 98.31 92 ARG A N 1
ATOM 717 C CA . ARG A 1 92 ? -12.216 2.330 6.564 1.00 98.31 92 ARG A CA 1
ATOM 718 C C . ARG A 1 92 ? -11.426 1.075 6.913 1.00 98.31 92 ARG A C 1
ATOM 720 O O . ARG A 1 92 ? -10.577 0.631 6.139 1.00 98.31 92 ARG A O 1
ATOM 727 N N . THR A 1 93 ? -11.763 0.472 8.043 1.00 98.38 93 THR A N 1
ATOM 728 C CA . THR A 1 93 ? -11.320 -0.878 8.403 1.00 98.38 93 THR A CA 1
ATOM 729 C C . THR A 1 93 ? -12.270 -1.892 7.770 1.00 98.38 93 THR A C 1
ATOM 731 O O . THR A 1 93 ? -13.484 -1.769 7.908 1.00 98.38 93 THR A O 1
ATOM 734 N N . LEU A 1 94 ? -11.730 -2.881 7.058 1.00 98.44 94 LEU A N 1
ATOM 735 C CA . LEU A 1 94 ? -12.498 -3.991 6.483 1.00 98.44 94 LEU A CA 1
ATOM 736 C C . LEU A 1 94 ? -12.594 -5.184 7.440 1.00 98.44 94 LEU A C 1
ATOM 738 O O . LEU A 1 94 ? -13.566 -5.930 7.398 1.00 98.44 94 LEU A O 1
ATOM 742 N N . SER A 1 95 ? -11.566 -5.388 8.264 1.00 98.12 95 SER A N 1
ATOM 743 C CA . SER A 1 95 ? -11.487 -6.467 9.248 1.00 98.12 95 SER A CA 1
ATOM 744 C C . SER A 1 95 ? -10.440 -6.129 10.310 1.00 98.12 95 SER A C 1
ATOM 746 O O . SER A 1 95 ? -9.466 -5.434 10.012 1.00 98.12 95 SER A O 1
ATOM 748 N N . ASP A 1 96 ? -10.641 -6.627 11.525 1.00 97.56 96 ASP A N 1
ATOM 749 C CA . ASP A 1 96 ? -9.685 -6.588 12.630 1.00 97.56 96 ASP A CA 1
ATOM 750 C C . ASP A 1 96 ? -9.835 -7.890 13.430 1.00 97.56 96 ASP A C 1
ATOM 752 O O . ASP A 1 96 ? -10.950 -8.234 13.826 1.00 97.56 96 ASP A O 1
ATOM 756 N N . ASP A 1 97 ? -8.744 -8.639 13.617 1.00 97.38 97 ASP A N 1
ATOM 757 C CA . ASP A 1 97 ? -8.725 -9.884 14.407 1.00 97.38 97 ASP A CA 1
ATOM 758 C C . ASP A 1 97 ? -8.046 -9.714 15.782 1.00 97.38 97 ASP A C 1
ATOM 760 O O . ASP A 1 97 ? -7.742 -10.694 16.465 1.00 97.38 97 ASP A O 1
ATOM 764 N N . GLY A 1 98 ? -7.763 -8.471 16.182 1.00 96.00 98 GLY A N 1
ATOM 765 C CA . GLY A 1 98 ? -7.027 -8.106 17.391 1.00 96.00 98 GLY A CA 1
ATOM 766 C C . GLY A 1 98 ? -5.503 -8.169 17.247 1.00 96.00 98 GLY A C 1
ATOM 767 O O . GLY A 1 98 ? -4.792 -7.553 18.042 1.00 96.00 98 GLY A O 1
ATOM 768 N N . ARG A 1 99 ? -4.972 -8.869 16.236 1.00 95.31 99 ARG A N 1
ATOM 769 C CA . ARG A 1 99 ? -3.532 -8.901 15.923 1.00 95.31 99 ARG A CA 1
ATOM 770 C C . ARG A 1 99 ? -3.220 -8.099 14.670 1.00 95.31 99 ARG A C 1
ATOM 772 O O . ARG A 1 99 ? -2.210 -7.394 14.641 1.00 95.31 99 ARG A O 1
ATOM 779 N N . PHE A 1 100 ? -4.071 -8.207 13.659 1.00 96.94 100 PHE A N 1
ATOM 780 C CA . PHE A 1 100 ? -3.974 -7.531 12.381 1.00 96.94 100 PHE A CA 1
ATOM 781 C C . PHE A 1 100 ? -5.270 -6.797 12.058 1.00 96.94 100 PHE A C 1
ATOM 783 O O . PHE A 1 100 ? -6.367 -7.301 12.286 1.00 96.94 100 PHE A O 1
ATOM 790 N N . SER A 1 101 ? -5.124 -5.637 11.424 1.00 97.50 101 SER A N 1
ATOM 791 C CA . SER A 1 101 ? -6.225 -4.881 10.836 1.00 97.50 101 SER A CA 1
ATOM 792 C C . SER A 1 101 ? -6.003 -4.713 9.335 1.00 97.50 101 SER A C 1
ATOM 794 O O . SER A 1 101 ? -4.887 -4.450 8.873 1.00 97.50 101 SER A O 1
ATOM 796 N N . VAL A 1 102 ? -7.075 -4.880 8.558 1.00 98.50 102 VAL A N 1
ATOM 797 C CA . VAL A 1 102 ? -7.097 -4.646 7.111 1.00 98.50 102 VAL A CA 1
ATOM 798 C C . VAL A 1 102 ? -7.784 -3.318 6.850 1.00 98.50 102 VAL A C 1
ATOM 800 O O . VAL A 1 102 ? -8.964 -3.149 7.150 1.00 98.50 102 VAL A O 1
ATOM 803 N N . TRP A 1 103 ? -7.058 -2.389 6.243 1.00 98.69 103 TRP A N 1
ATOM 804 C CA . TRP A 1 103 ? -7.538 -1.053 5.921 1.00 98.69 103 TRP A CA 1
ATOM 805 C C . TRP A 1 103 ? -7.746 -0.886 4.424 1.00 98.69 103 TRP A C 1
ATOM 807 O O . TRP A 1 103 ? -6.942 -1.364 3.620 1.00 98.69 103 TRP A O 1
ATOM 817 N N . ALA A 1 104 ? -8.791 -0.145 4.068 1.00 98.75 104 ALA A N 1
ATOM 818 C CA . ALA A 1 104 ? -9.048 0.338 2.723 1.00 98.75 104 ALA A CA 1
ATOM 819 C C . ALA A 1 104 ? -9.082 1.870 2.691 1.00 98.75 104 ALA A C 1
ATOM 821 O O . ALA A 1 104 ? -9.535 2.514 3.638 1.00 98.75 104 ALA A O 1
ATOM 822 N N . ALA A 1 105 ? -8.614 2.453 1.589 1.00 98.75 105 ALA A N 1
ATOM 823 C CA . ALA A 1 105 ? -8.776 3.872 1.293 1.00 98.75 105 ALA A CA 1
ATOM 824 C C . ALA A 1 105 ? -8.932 4.087 -0.214 1.00 98.75 105 ALA A C 1
ATOM 826 O O . ALA A 1 105 ? -8.171 3.534 -1.017 1.00 98.75 105 ALA A O 1
ATOM 827 N N . ARG A 1 106 ? -9.881 4.932 -0.613 1.00 98.56 106 ARG A N 1
ATOM 828 C CA . ARG A 1 106 ? -10.176 5.208 -2.019 1.00 98.56 106 ARG A CA 1
ATOM 829 C C . ARG A 1 106 ? -9.453 6.453 -2.510 1.00 98.56 106 ARG A C 1
ATOM 831 O O . ARG A 1 106 ? -9.372 7.473 -1.838 1.00 98.56 106 ARG A O 1
ATOM 838 N N . LYS A 1 107 ? -8.935 6.413 -3.732 1.00 98.38 107 LYS A N 1
ATOM 839 C CA . LYS A 1 107 ? -8.387 7.571 -4.434 1.00 98.38 107 LYS A CA 1
ATOM 840 C C . LYS A 1 107 ? -9.529 8.505 -4.822 1.00 98.38 107 LYS A C 1
ATOM 842 O O . LYS A 1 107 ? -10.372 8.112 -5.630 1.00 98.38 107 LYS A O 1
ATOM 847 N N . ARG A 1 108 ? -9.493 9.755 -4.340 1.00 97.00 108 ARG A N 1
ATOM 848 C CA . ARG A 1 108 ? -10.494 10.775 -4.700 1.00 97.00 108 ARG A CA 1
ATOM 849 C C . ARG A 1 108 ? -10.707 10.831 -6.203 1.00 97.00 108 ARG A C 1
ATOM 851 O O . ARG A 1 108 ? -9.732 10.821 -6.972 1.00 97.00 108 ARG A O 1
ATOM 858 N N . ALA A 1 109 ? -11.971 10.921 -6.603 1.00 88.81 109 ALA A N 1
ATOM 859 C CA . ALA A 1 109 ? -12.292 11.153 -7.993 1.00 88.81 109 ALA A CA 1
ATOM 860 C C . ALA A 1 109 ? -11.718 12.510 -8.427 1.00 88.81 109 ALA A C 1
ATOM 862 O O . ALA A 1 109 ? -11.880 13.510 -7.728 1.00 88.81 109 ALA A O 1
ATOM 863 N N . GLN A 1 110 ? -11.019 12.568 -9.561 1.00 77.50 110 GLN A N 1
ATOM 864 C CA . GLN A 1 110 ? -10.746 13.868 -10.169 1.00 77.50 110 GLN A CA 1
ATOM 865 C C . GLN A 1 110 ? -12.078 14.378 -10.712 1.00 77.50 110 GLN A C 1
ATOM 867 O O . GLN A 1 110 ? -12.591 13.818 -11.679 1.00 77.50 110 GLN A O 1
ATOM 872 N N . GLY A 1 111 ? -12.659 15.390 -10.065 1.00 57.84 111 GLY A N 1
ATOM 873 C CA . GLY A 1 111 ? -13.815 16.086 -10.615 1.00 57.84 111 GLY A CA 1
ATOM 874 C C . GLY A 1 111 ? -13.458 16.627 -11.999 1.00 57.84 111 GLY A C 1
ATOM 875 O O . GLY A 1 111 ? -12.438 17.301 -12.155 1.00 57.84 111 GLY A O 1
ATOM 876 N N . GLY A 1 112 ? -14.269 16.313 -13.008 1.00 49.47 112 GLY A N 1
ATOM 877 C CA . GLY A 1 112 ? -14.208 16.975 -14.307 1.00 49.47 112 GLY A CA 1
ATOM 878 C C . GLY A 1 112 ? -14.639 18.431 -14.146 1.00 49.47 112 GLY A C 1
ATOM 879 O O . GLY A 1 112 ? -15.804 18.755 -14.320 1.00 49.47 112 GLY A O 1
ATOM 880 N N . GLY A 1 113 ? -13.715 19.300 -13.742 1.00 41.59 113 GLY A N 1
ATOM 881 C CA . GLY A 1 113 ? -13.966 20.721 -13.517 1.00 41.59 113 GLY A CA 1
ATOM 882 C C . GLY A 1 113 ? -13.875 21.542 -14.800 1.00 41.59 113 GLY A C 1
ATOM 883 O O . GLY A 1 113 ? -12.967 22.356 -14.933 1.00 41.59 113 GLY A O 1
ATOM 884 N N . GLY A 1 114 ? -14.808 21.337 -15.729 1.00 42.41 114 GLY A N 1
ATOM 885 C CA . GLY A 1 114 ? -15.241 22.383 -16.656 1.00 42.41 114 GLY A CA 1
ATOM 886 C C . GLY A 1 114 ? -16.367 23.161 -15.982 1.00 42.41 114 GLY A C 1
ATOM 887 O O . GLY A 1 114 ? -17.522 22.772 -16.083 1.00 42.41 114 GLY A O 1
ATOM 888 N N . GLY A 1 115 ? -16.021 24.196 -15.218 1.00 37.91 115 GLY A N 1
ATOM 889 C CA . GLY A 1 115 ? -16.980 25.054 -14.524 1.00 37.91 115 GLY A CA 1
ATOM 890 C C . GLY A 1 115 ? -16.716 26.507 -14.882 1.00 37.91 115 GLY A C 1
ATOM 891 O O . GLY A 1 115 ? -15.713 27.079 -14.454 1.00 37.91 115 GLY A O 1
ATOM 892 N N . GLU A 1 116 ? -17.599 27.074 -15.702 1.00 37.59 116 GLU A N 1
ATOM 893 C CA . GLU A 1 116 ? -17.635 28.488 -16.056 1.00 37.59 116 GLU A CA 1
ATOM 894 C C . GLU A 1 116 ? -17.557 29.369 -14.807 1.00 37.59 116 GLU A C 1
ATOM 896 O O . GLU A 1 116 ? -18.343 29.249 -13.864 1.00 37.59 116 GLU A O 1
ATOM 901 N N . LYS A 1 117 ? -16.620 30.317 -14.824 1.00 39.59 117 LYS A N 1
ATOM 902 C CA . LYS A 1 117 ? -16.633 31.443 -13.898 1.00 39.59 117 LYS A CA 1
ATOM 903 C C . LYS A 1 117 ? -17.826 32.330 -14.260 1.00 39.59 117 LYS A C 1
ATOM 905 O O . LYS A 1 117 ? -17.703 33.188 -15.130 1.00 39.59 117 LYS A O 1
ATOM 910 N N . LYS A 1 118 ? -18.970 32.172 -13.589 1.00 36.06 118 LYS A N 1
ATOM 911 C CA . LYS A 1 118 ? -19.981 33.238 -13.574 1.00 36.06 118 LYS A CA 1
ATOM 912 C C . LYS A 1 118 ? -19.429 34.412 -12.771 1.00 36.06 118 LYS A C 1
ATOM 914 O O . LYS A 1 118 ? -19.373 34.385 -11.544 1.00 36.06 118 LYS A O 1
ATOM 919 N N . ALA A 1 119 ? -18.984 35.429 -13.499 1.00 41.91 119 ALA A N 1
ATOM 920 C CA . ALA A 1 119 ? -18.724 36.754 -12.971 1.00 41.91 119 ALA A CA 1
ATOM 921 C C . ALA A 1 119 ? -20.046 37.359 -12.476 1.00 41.91 119 ALA A C 1
ATOM 923 O O . ALA A 1 119 ? -20.991 37.501 -13.248 1.00 41.91 119 ALA A O 1
ATOM 924 N N . MET A 1 120 ? -20.108 37.726 -11.197 1.00 38.91 120 MET A N 1
ATOM 925 C CA . MET A 1 120 ? -21.195 38.534 -10.647 1.00 38.91 120 MET A CA 1
ATOM 926 C C . MET A 1 120 ? -20.652 39.947 -10.414 1.00 38.91 120 MET A C 1
ATOM 928 O O . MET A 1 120 ? -20.038 40.240 -9.389 1.00 38.91 120 MET A O 1
ATOM 932 N N . ALA A 1 121 ? -20.840 40.807 -11.415 1.00 38.44 121 ALA A N 1
ATOM 933 C CA . ALA A 1 121 ? -20.696 42.252 -11.295 1.00 38.44 121 ALA A CA 1
ATOM 934 C C . ALA A 1 121 ? -21.908 42.813 -10.531 1.00 38.44 121 ALA A C 1
ATOM 936 O O . ALA A 1 121 ? -23.051 42.488 -10.846 1.00 38.44 121 ALA A O 1
ATOM 937 N N . GLY A 1 122 ? -21.650 43.605 -9.488 1.00 37.06 122 GLY A N 1
ATOM 938 C CA . GLY A 1 122 ? -22.662 44.008 -8.511 1.00 37.06 122 GLY A CA 1
ATOM 939 C C . GLY A 1 122 ? -23.445 45.284 -8.814 1.00 37.06 122 GLY A C 1
ATOM 940 O O . GLY A 1 122 ? -23.376 45.843 -9.904 1.00 37.06 122 GLY A O 1
ATOM 941 N N . LYS A 1 123 ? -24.143 45.789 -7.787 1.00 35.31 123 LYS A N 1
ATOM 942 C CA . LYS A 1 123 ? -24.424 47.218 -7.578 1.00 35.31 123 LYS A CA 1
ATOM 943 C C . LYS A 1 123 ? -24.899 47.491 -6.139 1.00 35.31 123 LYS A C 1
ATOM 945 O O . LYS A 1 123 ? -25.605 46.694 -5.538 1.00 35.31 123 LYS A O 1
ATOM 950 N N . ARG A 1 124 ? -24.424 48.638 -5.638 1.00 40.28 124 ARG A N 1
ATOM 951 C CA . ARG A 1 124 ? -24.639 49.344 -4.349 1.00 40.28 124 ARG A CA 1
ATOM 952 C C . ARG A 1 124 ? -26.143 49.646 -4.116 1.00 40.28 124 ARG A C 1
ATOM 954 O O . ARG A 1 124 ? -26.888 49.565 -5.081 1.00 40.28 124 ARG A O 1
ATOM 961 N N . LYS A 1 125 ? -26.700 50.088 -2.976 1.00 33.19 125 LYS A N 1
ATOM 962 C CA . LYS A 1 125 ? -26.354 51.093 -1.930 1.00 33.19 125 LYS A CA 1
ATOM 963 C C . LYS A 1 125 ? -27.627 51.149 -1.013 1.00 33.19 125 LYS A C 1
ATOM 965 O O . LYS A 1 125 ? -28.701 50.952 -1.568 1.00 33.19 125 LYS A O 1
ATOM 970 N N . ARG A 1 126 ? -27.650 51.330 0.318 1.00 36.16 126 ARG A N 1
ATOM 971 C CA . ARG A 1 126 ? -27.598 52.574 1.141 1.00 36.16 126 ARG A CA 1
ATOM 972 C C . ARG A 1 126 ? -28.027 52.189 2.579 1.00 36.16 126 ARG A C 1
ATOM 974 O O . ARG A 1 126 ? -28.908 51.355 2.713 1.00 36.16 126 ARG A O 1
ATOM 981 N N . GLU A 1 127 ? -27.258 52.589 3.595 1.00 31.94 127 GLU A N 1
ATOM 982 C CA . GLU A 1 127 ? -27.579 53.600 4.641 1.00 31.94 127 GLU A CA 1
ATOM 983 C C . GLU A 1 127 ? -28.527 53.114 5.755 1.00 31.94 127 GLU A C 1
ATOM 985 O O . GLU A 1 127 ? -29.642 52.692 5.482 1.00 31.94 127 GLU A O 1
ATOM 990 N N . GLY A 1 128 ? -28.096 53.249 7.019 1.00 32.00 128 GLY A N 1
ATOM 991 C CA . GLY A 1 128 ? -29.005 53.150 8.164 1.00 32.00 128 GLY A CA 1
ATOM 992 C C . GLY A 1 128 ? -28.372 52.838 9.523 1.00 32.00 128 GLY A C 1
ATOM 993 O O . GLY A 1 128 ? -28.575 51.755 10.041 1.00 32.00 128 GLY A O 1
ATOM 994 N N . SER A 1 129 ? -27.672 53.820 10.096 1.00 35.00 129 SER A N 1
ATOM 995 C CA . SER A 1 129 ? -27.535 54.085 11.544 1.00 35.00 129 SER A CA 1
ATOM 996 C C . SER A 1 129 ? -26.860 53.066 12.493 1.00 35.00 129 SER A C 1
ATOM 998 O O . SER A 1 129 ? -27.438 52.081 12.933 1.00 35.00 129 SER A O 1
ATOM 1000 N N . CYS A 1 130 ? -25.654 53.442 12.939 1.00 31.75 130 CYS A N 1
ATOM 1001 C CA . CYS A 1 130 ? -25.156 53.283 14.323 1.00 31.75 130 CYS A CA 1
ATOM 1002 C C . CYS A 1 130 ? -25.939 54.267 15.251 1.00 31.75 130 CYS A C 1
ATOM 1004 O O . CYS A 1 130 ? -26.665 55.093 14.682 1.00 31.75 130 CYS A O 1
ATOM 1006 N N . PRO A 1 131 ? -25.778 54.345 16.596 1.00 52.00 131 PRO A N 1
ATOM 1007 C CA . PRO A 1 131 ? -24.841 53.636 17.489 1.00 52.00 131 PRO A CA 1
ATOM 1008 C C . PRO A 1 131 ? -25.404 53.241 18.883 1.00 52.00 131 PRO A C 1
ATOM 1010 O O . PRO A 1 131 ? -26.416 53.772 19.311 1.00 52.00 131 PRO A O 1
ATOM 1013 N N . VAL A 1 132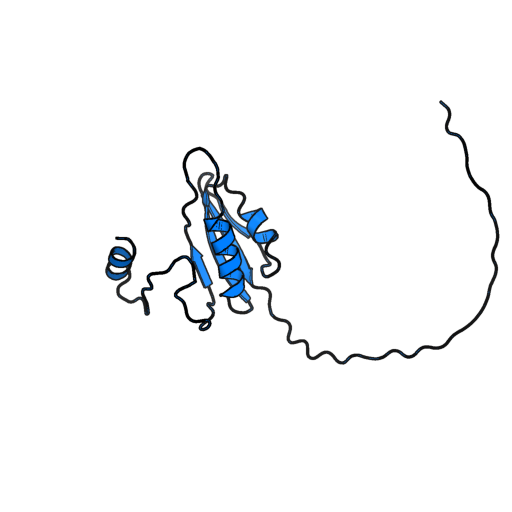 ? -24.686 52.385 19.624 1.00 41.09 132 VAL A N 1
ATOM 1014 C CA . VAL A 1 132 ? -24.399 52.452 21.090 1.00 41.09 132 VAL A CA 1
ATOM 1015 C C . VAL A 1 132 ? -23.501 51.242 21.406 1.00 41.09 132 VAL A C 1
ATOM 1017 O O . VAL A 1 132 ? -23.924 50.112 21.204 1.00 41.09 132 VAL A O 1
ATOM 1020 N N . LEU A 1 133 ? -22.176 51.346 21.558 1.00 37.47 133 LEU A N 1
ATOM 1021 C CA . LEU A 1 133 ? -21.311 51.953 22.589 1.00 37.47 133 LEU A CA 1
ATOM 1022 C C . LEU A 1 133 ? -21.411 51.355 24.013 1.00 37.47 133 LEU A C 1
ATOM 1024 O O . LEU A 1 133 ? -22.500 51.163 24.539 1.00 37.47 133 LEU A O 1
ATOM 1028 N N . CYS A 1 134 ? -20.211 51.200 24.597 1.00 34.84 134 CYS A N 1
ATOM 1029 C CA . CYS A 1 134 ? -19.785 50.800 25.952 1.00 34.84 134 CYS A CA 1
ATOM 1030 C C . CYS A 1 134 ? -19.728 49.294 26.257 1.00 34.84 134 CYS A C 1
ATOM 1032 O O . CYS A 1 134 ? -20.744 48.623 26.351 1.00 34.84 134 CYS A O 1
ATOM 1034 N N . GLU A 1 135 ? -18.555 48.651 26.251 1.00 36.75 135 GLU A N 1
ATOM 1035 C CA . GLU A 1 135 ? -17.377 48.766 27.149 1.00 36.75 135 GLU A CA 1
ATOM 1036 C C . GLU A 1 135 ? -17.527 48.063 28.510 1.00 36.75 135 GLU A C 1
ATOM 1038 O O . GLU A 1 135 ? -18.334 48.442 29.345 1.00 36.75 135 GLU A O 1
ATOM 1043 N N . ARG A 1 136 ? -16.661 47.048 28.681 1.00 41.50 136 ARG A N 1
ATOM 1044 C CA . ARG A 1 136 ? -15.797 46.728 29.836 1.00 41.50 136 ARG A CA 1
ATOM 1045 C C . ARG A 1 136 ? -16.360 46.923 31.255 1.00 41.50 136 ARG A C 1
ATOM 1047 O O . ARG A 1 136 ? -16.567 48.046 31.684 1.00 41.50 136 ARG A O 1
ATOM 1054 N N . ALA A 1 137 ? -16.309 45.847 32.049 1.00 39.78 137 ALA A N 1
ATOM 1055 C CA . ALA A 1 137 ? -15.378 45.672 33.183 1.00 39.78 137 ALA A CA 1
ATOM 1056 C C . ALA A 1 137 ? -15.959 44.754 34.277 1.00 39.78 137 ALA A C 1
ATOM 1058 O O . ALA A 1 137 ? -17.129 44.853 34.618 1.00 39.78 137 ALA A O 1
ATOM 1059 N N . GLY A 1 138 ? -15.084 43.942 34.884 1.00 36.75 138 GLY A N 1
ATOM 1060 C CA . GLY A 1 138 ? -15.198 43.532 36.288 1.00 36.75 138 GLY A CA 1
ATOM 1061 C C . GLY A 1 138 ? -15.989 42.257 36.577 1.00 36.75 138 GLY A C 1
ATOM 1062 O O . GLY A 1 138 ? -17.198 42.298 36.755 1.00 36.75 138 GLY A O 1
ATOM 1063 N N . VAL A 1 139 ? -15.276 41.143 36.753 1.00 47.72 139 VAL A N 1
ATOM 1064 C CA . VAL A 1 139 ? -15.758 40.024 37.575 1.00 47.72 139 VAL A CA 1
ATOM 1065 C C . VAL A 1 139 ? -15.104 40.148 38.951 1.00 47.72 139 VAL A C 1
ATOM 1067 O O . VAL A 1 139 ? -13.873 40.122 39.024 1.00 47.72 139 VAL A O 1
ATOM 1070 N N . PRO A 1 140 ? -15.899 40.252 40.026 1.00 46.69 140 PRO A N 1
ATOM 1071 C CA . PRO A 1 140 ? -15.508 39.720 41.319 1.00 46.69 140 PRO A CA 1
ATOM 1072 C C . PRO A 1 140 ? -16.545 38.701 41.814 1.00 46.69 140 PRO A C 1
ATOM 1074 O O . PRO A 1 140 ? -17.744 38.981 41.819 1.00 46.69 140 PRO A O 1
ATOM 1077 N N . LEU A 1 141 ? -16.060 37.521 42.198 1.00 42.91 141 LEU A N 1
ATOM 1078 C CA . LEU A 1 141 ? -16.172 36.882 43.520 1.00 42.91 141 LEU A CA 1
ATOM 1079 C C . LEU A 1 141 ? -15.588 35.467 43.422 1.00 42.91 141 LEU A C 1
ATOM 1081 O O . LEU A 1 141 ? -16.021 34.708 42.528 1.00 42.91 141 LEU A O 1
#

Sequence (141 aa):
VALHAARRNVADARAHVLSDGFEALPRRPRFNWIVSNPPVHNGLQADFRVLRLLVRGAARRLRSGGELFIVVQTYVPLGAMLADQPKLEDVRTLSDDGRFSVWAARKRAQGGGGGEKKAMAGKRKREGSCPVLCERAGVPL

Organism: Emiliania huxleyi (NCBI:txid2903)

InterPro domains:
  IPR007848 Methyltransferase small domain [PF05175] (2-102)
  IPR029063 S-adenosyl-L-methionine-dependent methyltransferase superfamily [G3DSA:3.40.50.150] (1-112)
  IPR029063 S-adenosyl-L-methionine-dependent methyltransferase superfamily [SSF53335] (2-93)
  IPR046977 rRNA (guanine-N(2)-)-methyltransferase RsmC/RlmG [PTHR47816] (2-107)

Foldseek 3Di:
DVLVVCCVVVVVDPDGDDDDQCVRPDLDDADLEDEDADDQDDPPDRPCVSVLVNLQVNLSRHDAFGKYKYKDFPVDVSLVSNVPRPQWDPWDWPDDPNGMTIIMITGHHPPPPPDDPPDDDDDDDDDDDDDDDDDDDDDDD

Radius of gyration: 25.67 Å; chains: 1; bounding box: 44×73×60 Å